Protein AF-A0AAV4TDB2-F1 (afdb_monomer)

Foldseek 3Di:
DALVVVLVVLLPCLQAAEEEEDQAQNAELVSLVSSCVSPVSSQQNHAAYAYENYHYDLVSVLVSPVSNQNYAEYEYPVCQPSNVVSCVVVVHNHHYDRVVSVVVVVVD

Mean predicted aligned error: 3.71 Å

Sequence (108 aa):
MDAMSLQYLLRNSMYLRILYLEEASCLNDMLMKDIINGNPLAFYYLDKVCVEECSLSRRGLKIFLENAENLTMAGFECYDADLSILVEELNRNIYHEYSVVRDCFDFV

Solvent-accessible surface area (backbone atoms only — not comparable to full-atom values): 5693 Å² total; per-residue (Å²): 107,57,54,67,61,52,41,53,53,44,43,70,30,69,72,38,38,70,47,79,36,74,58,26,53,54,46,22,45,66,54,52,51,52,28,39,75,72,20,74,48,36,34,37,51,19,32,38,40,34,40,30,59,56,49,50,45,78,65,34,51,48,54,49,57,70,45,22,74,51,40,42,34,42,15,39,71,91,36,49,73,60,49,54,52,49,34,59,76,67,72,50,83,53,51,49,54,35,71,64,45,49,56,62,56,79,78,112

Radius of gyration: 12.48 Å; Cα contacts (8 Å, |Δi|>4): 178; chains: 1; bounding box: 25×32×32 Å

Structure (mmCIF, N/CA/C/O backbone):
data_AF-A0AAV4TDB2-F1
#
_entry.id   AF-A0AAV4TDB2-F1
#
loop_
_atom_site.group_PDB
_atom_site.id
_atom_site.type_symbol
_atom_site.label_atom_id
_atom_site.label_alt_id
_atom_site.label_comp_id
_atom_site.label_asym_id
_atom_site.label_entity_id
_atom_site.label_seq_id
_atom_site.pdbx_PDB_ins_code
_atom_site.Cartn_x
_atom_site.Cartn_y
_atom_site.Cartn_z
_atom_site.occupancy
_atom_site.B_iso_or_equiv
_atom_site.auth_seq_id
_atom_site.auth_comp_id
_atom_site.auth_asym_id
_atom_site.auth_atom_id
_atom_site.pdbx_PDB_model_num
ATOM 1 N N . MET A 1 1 ? 5.607 -3.336 -15.533 1.00 77.69 1 MET A N 1
ATOM 2 C CA . MET A 1 1 ? 4.520 -2.397 -15.942 1.00 77.69 1 MET A CA 1
ATOM 3 C C . MET A 1 1 ? 5.021 -0.950 -15.908 1.00 77.69 1 MET A C 1
ATOM 5 O O . MET A 1 1 ? 5.862 -0.655 -15.069 1.00 77.69 1 MET A O 1
ATOM 9 N N . ASP A 1 2 ? 4.547 -0.048 -16.780 1.00 91.94 2 ASP A N 1
ATOM 10 C CA . ASP A 1 2 ? 4.935 1.375 -16.737 1.00 91.94 2 ASP A CA 1
ATOM 11 C C . ASP A 1 2 ? 4.051 2.222 -15.795 1.00 91.94 2 ASP A C 1
ATOM 13 O O . ASP A 1 2 ? 2.908 1.869 -15.489 1.00 91.94 2 ASP A O 1
ATOM 17 N N . ALA A 1 3 ? 4.580 3.369 -15.355 1.00 94.00 3 ALA A N 1
ATOM 18 C CA . ALA A 1 3 ? 3.930 4.243 -14.378 1.00 94.00 3 ALA A CA 1
ATOM 19 C C . ALA A 1 3 ? 2.568 4.790 -14.843 1.00 94.00 3 ALA A C 1
ATOM 21 O O . ALA A 1 3 ? 1.657 4.932 -14.027 1.00 94.00 3 ALA A O 1
ATOM 22 N N . MET A 1 4 ? 2.416 5.101 -16.136 1.00 94.88 4 MET A N 1
ATOM 23 C CA . MET A 1 4 ? 1.184 5.693 -16.668 1.00 94.88 4 MET A CA 1
ATOM 24 C C . MET A 1 4 ? 0.061 4.662 -16.688 1.00 94.88 4 MET A C 1
ATOM 26 O O . MET A 1 4 ? -1.061 4.967 -16.281 1.00 94.88 4 MET A O 1
ATOM 30 N N . SER A 1 5 ? 0.377 3.433 -17.098 1.00 93.69 5 SER A N 1
ATOM 31 C CA . SER A 1 5 ? -0.570 2.318 -17.083 1.00 93.69 5 SER A CA 1
ATOM 32 C C . SER A 1 5 ? -1.040 1.993 -15.663 1.00 93.69 5 SER A C 1
ATOM 34 O O . SER A 1 5 ? -2.245 1.891 -15.425 1.00 93.69 5 SER A O 1
ATOM 36 N N . LEU A 1 6 ? -0.117 1.917 -14.695 1.00 93.00 6 LEU A N 1
ATOM 37 C CA . LEU A 1 6 ? -0.456 1.681 -13.288 1.00 93.00 6 LEU A CA 1
ATOM 38 C C . LEU A 1 6 ? -1.318 2.810 -12.708 1.00 93.00 6 LEU A C 1
ATOM 40 O O . LEU A 1 6 ? -2.328 2.552 -12.051 1.00 93.00 6 LEU A O 1
ATOM 44 N N . GLN A 1 7 ? -0.957 4.066 -12.986 1.00 94.00 7 GLN A N 1
ATOM 45 C CA . GLN A 1 7 ? -1.741 5.220 -12.550 1.00 94.00 7 GLN A CA 1
ATOM 46 C C . GLN A 1 7 ? -3.164 5.167 -13.104 1.00 94.00 7 GLN A C 1
ATOM 48 O O . GLN A 1 7 ? -4.123 5.399 -12.367 1.00 94.00 7 GLN A O 1
ATOM 53 N N . TYR A 1 8 ? -3.300 4.881 -14.399 1.00 92.81 8 TYR A N 1
ATOM 54 C CA . TYR A 1 8 ? -4.595 4.795 -15.053 1.00 92.81 8 TYR A CA 1
ATOM 55 C C . TYR A 1 8 ? -5.452 3.688 -14.433 1.00 92.81 8 TYR A C 1
ATOM 57 O O . TYR A 1 8 ? -6.604 3.944 -14.083 1.00 92.81 8 TYR A O 1
ATOM 65 N N . LEU A 1 9 ? -4.886 2.495 -14.230 1.00 92.56 9 LEU A N 1
ATOM 66 C CA . LEU A 1 9 ? -5.586 1.372 -13.610 1.00 92.56 9 LEU A CA 1
ATOM 67 C C . LEU A 1 9 ? -6.101 1.744 -12.214 1.00 92.56 9 LEU A C 1
ATOM 69 O O . 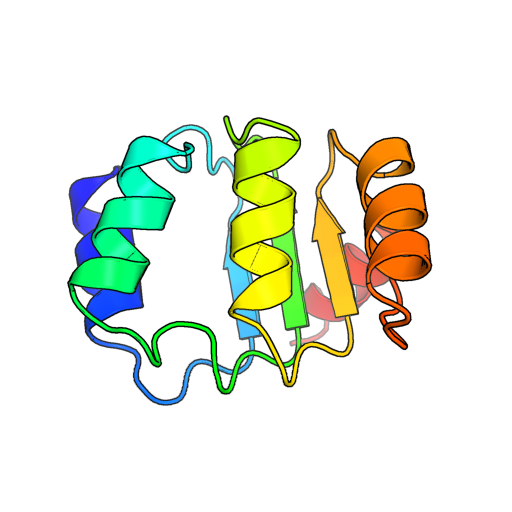LEU A 1 9 ? -7.300 1.647 -11.949 1.00 92.56 9 LEU A O 1
ATOM 73 N N . LEU A 1 10 ? -5.215 2.215 -11.333 1.00 92.12 10 LEU A N 1
ATOM 74 C CA . LEU A 1 10 ? -5.560 2.463 -9.933 1.00 92.12 10 LEU A CA 1
ATOM 75 C C . LEU A 1 10 ? -6.493 3.664 -9.754 1.00 92.12 10 LEU A C 1
ATOM 77 O O . LEU A 1 10 ? -7.398 3.618 -8.924 1.00 92.12 10 LEU A O 1
ATOM 81 N N . ARG A 1 11 ? -6.359 4.718 -10.570 1.00 90.56 11 ARG A N 1
ATOM 82 C CA . ARG A 1 11 ? -7.289 5.857 -10.513 1.00 90.56 11 ARG A CA 1
ATOM 83 C C . ARG A 1 11 ? -8.707 5.482 -10.931 1.00 90.56 11 ARG A C 1
ATOM 85 O O . ARG A 1 11 ? -9.650 6.052 -10.392 1.00 90.56 11 ARG A O 1
ATOM 92 N N . ASN A 1 12 ? -8.867 4.535 -11.853 1.00 90.38 12 ASN A N 1
ATOM 93 C CA . ASN A 1 12 ? -10.179 4.159 -12.385 1.00 90.38 12 ASN A CA 1
ATOM 94 C C . ASN A 1 12 ? -10.804 2.935 -11.692 1.00 90.38 12 ASN A C 1
ATOM 96 O O . ASN A 1 12 ? -11.961 2.612 -11.955 1.00 90.38 12 ASN A O 1
ATOM 100 N N . SER A 1 13 ? -10.092 2.275 -10.776 1.00 90.12 13 SER A N 1
ATOM 101 C CA . SER A 1 13 ? -10.573 1.067 -10.093 1.00 90.12 13 SER A CA 1
ATOM 102 C C . SER A 1 13 ? -11.203 1.386 -8.732 1.00 90.12 13 SER A C 1
ATOM 104 O O . SER A 1 13 ? -10.629 1.102 -7.687 1.00 90.12 13 SER A O 1
ATOM 106 N N . MET A 1 14 ? -12.412 1.962 -8.727 1.00 85.81 14 MET A N 1
ATOM 107 C CA . MET A 1 14 ? -13.090 2.419 -7.495 1.00 85.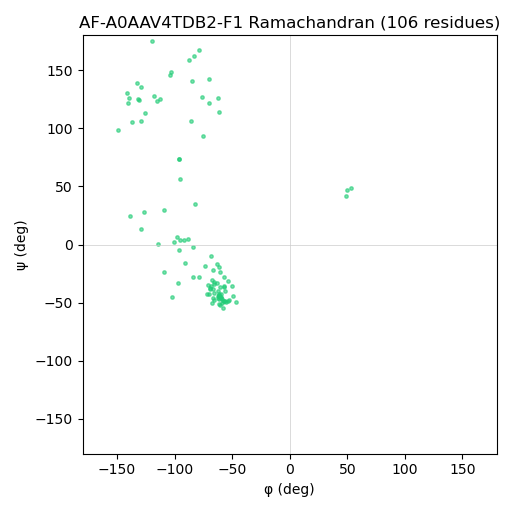81 14 MET A CA 1
ATOM 108 C C . MET A 1 14 ? -13.440 1.315 -6.486 1.00 85.81 14 MET A C 1
ATOM 110 O O . MET A 1 14 ? -13.739 1.630 -5.343 1.00 85.81 14 MET A O 1
ATOM 114 N N . TYR A 1 15 ? -13.432 0.046 -6.894 1.00 90.56 15 TYR A N 1
ATOM 115 C CA . TYR A 1 15 ? -13.799 -1.100 -6.051 1.00 90.56 15 TYR A CA 1
ATOM 116 C C . TYR A 1 15 ? -12.710 -2.174 -6.045 1.00 90.56 15 TYR A C 1
ATOM 118 O O . TYR A 1 15 ? -13.001 -3.363 -5.910 1.00 90.56 15 TYR A O 1
ATOM 126 N N . LEU A 1 16 ? -11.456 -1.770 -6.259 1.00 92.75 16 LEU A N 1
ATOM 127 C CA . LEU A 1 16 ? -10.332 -2.693 -6.259 1.00 92.75 16 LEU A CA 1
ATOM 128 C C . LEU A 1 16 ? -10.203 -3.350 -4.881 1.00 92.75 16 LEU A C 1
ATOM 130 O O . LEU A 1 16 ? -9.914 -2.675 -3.899 1.00 92.75 16 LEU A O 1
ATOM 134 N N . ARG A 1 17 ? -10.422 -4.667 -4.820 1.00 94.94 17 ARG A N 1
ATOM 135 C CA . ARG A 1 17 ? -10.307 -5.454 -3.582 1.00 94.94 17 ARG A CA 1
ATOM 136 C C . ARG A 1 17 ? -8.969 -6.159 -3.444 1.00 94.94 17 ARG A C 1
ATOM 138 O O . ARG A 1 17 ? -8.494 -6.360 -2.334 1.00 94.94 17 ARG A O 1
ATOM 145 N N . ILE A 1 18 ? -8.391 -6.566 -4.563 1.00 94.88 18 ILE A N 1
ATOM 146 C CA . ILE A 1 18 ? -7.197 -7.398 -4.612 1.00 94.88 18 ILE A CA 1
ATOM 147 C C . ILE A 1 18 ? -6.236 -6.724 -5.583 1.00 94.88 18 ILE A C 1
ATOM 149 O O . ILE A 1 18 ? -6.610 -6.453 -6.723 1.00 94.88 18 ILE A O 1
ATOM 153 N N . LEU A 1 19 ? -5.025 -6.430 -5.120 1.00 94.12 19 LEU A N 1
ATOM 154 C CA . LEU A 1 19 ? -3.968 -5.840 -5.931 1.00 94.12 19 LEU A CA 1
ATOM 155 C C . LEU A 1 19 ? -2.716 -6.705 -5.831 1.00 94.12 19 LEU A C 1
ATOM 157 O O . LEU A 1 19 ? -2.101 -6.776 -4.772 1.00 94.12 19 LEU A O 1
ATOM 161 N N . TYR A 1 20 ? -2.348 -7.332 -6.943 1.00 93.81 20 TYR A N 1
ATOM 162 C CA . TYR A 1 20 ? -1.079 -8.032 -7.095 1.00 93.81 20 TYR A CA 1
ATOM 163 C C . TYR A 1 20 ? -0.246 -7.326 -8.153 1.00 93.81 20 TYR A C 1
ATOM 165 O O . TYR A 1 20 ? -0.725 -7.124 -9.271 1.00 93.81 20 TYR A O 1
ATOM 173 N N . LEU A 1 21 ? 0.965 -6.915 -7.789 1.00 92.88 21 LEU A N 1
ATOM 174 C CA . LEU A 1 21 ? 1.892 -6.240 -8.686 1.00 92.88 21 LEU A CA 1
ATOM 175 C C . LEU A 1 21 ? 3.252 -6.933 -8.639 1.00 92.88 21 LEU A C 1
ATOM 177 O O . LEU A 1 21 ? 4.000 -6.756 -7.681 1.00 92.88 21 LEU A O 1
ATOM 181 N N . GLU A 1 22 ? 3.570 -7.664 -9.699 1.00 90.44 22 GLU A N 1
ATOM 182 C CA . GLU A 1 22 ? 4.908 -8.192 -9.964 1.00 90.44 22 GLU A CA 1
ATOM 183 C C . GLU A 1 22 ? 5.746 -7.115 -10.683 1.00 90.44 22 GLU A C 1
ATOM 185 O O . GLU A 1 22 ? 5.219 -6.365 -11.518 1.00 90.44 22 GLU A O 1
ATOM 190 N N . GLU A 1 23 ? 7.032 -6.993 -10.339 1.00 90.12 23 GLU A N 1
ATOM 191 C CA . GLU A 1 23 ? 7.967 -6.011 -10.923 1.00 90.12 23 GLU A CA 1
ATOM 192 C C . GLU A 1 23 ? 7.458 -4.550 -10.865 1.00 90.12 23 GLU A C 1
ATOM 194 O O . GLU A 1 23 ? 7.447 -3.795 -11.852 1.00 90.12 23 GLU A O 1
ATOM 199 N N . ALA A 1 24 ? 6.994 -4.114 -9.692 1.00 92.88 24 ALA A N 1
ATOM 200 C CA . ALA A 1 24 ? 6.353 -2.817 -9.490 1.00 92.88 24 ALA A CA 1
ATOM 201 C C . ALA A 1 24 ? 7.344 -1.652 -9.304 1.00 92.88 24 ALA A C 1
ATOM 203 O O . ALA A 1 24 ? 7.049 -0.699 -8.582 1.00 92.88 24 ALA A O 1
ATOM 204 N N . SER A 1 25 ? 8.495 -1.668 -9.978 1.00 93.69 25 SER A N 1
ATOM 205 C CA . SER A 1 25 ? 9.583 -0.688 -9.778 1.00 93.69 25 SER A CA 1
ATOM 206 C C . SER A 1 25 ? 9.182 0.761 -10.059 1.00 93.69 25 SER A C 1
ATOM 208 O O . SER A 1 25 ? 9.744 1.696 -9.489 1.00 93.69 25 SER A O 1
ATOM 210 N N . CYS A 1 26 ? 8.147 0.970 -10.877 1.00 94.75 26 CYS A N 1
ATOM 211 C CA . CYS A 1 26 ? 7.568 2.290 -11.111 1.00 94.75 26 CYS A CA 1
ATOM 212 C C . CYS A 1 26 ? 6.728 2.827 -9.935 1.00 94.75 26 CYS A C 1
ATOM 214 O O . CYS A 1 26 ? 6.494 4.037 -9.864 1.00 94.75 26 CYS A O 1
ATOM 216 N N . LEU A 1 27 ? 6.285 1.965 -9.013 1.00 94.94 27 LEU A N 1
ATOM 217 C CA . LEU A 1 27 ? 5.529 2.343 -7.823 1.00 94.94 27 LEU A CA 1
ATOM 218 C C . LEU A 1 27 ? 6.470 2.966 -6.789 1.00 94.94 27 LEU A C 1
ATOM 220 O O . LEU A 1 27 ? 7.088 2.284 -5.977 1.00 94.94 27 LEU A O 1
ATOM 224 N N . ASN A 1 28 ? 6.560 4.291 -6.839 1.00 95.31 28 ASN A N 1
ATOM 225 C CA . ASN A 1 28 ? 7.310 5.119 -5.903 1.00 95.31 28 ASN A CA 1
ATOM 226 C C . ASN A 1 28 ? 6.387 6.114 -5.180 1.00 95.31 28 ASN A C 1
ATOM 228 O O . ASN A 1 28 ? 5.199 6.233 -5.492 1.00 95.31 28 ASN A O 1
ATOM 232 N N . ASP A 1 29 ? 6.943 6.860 -4.226 1.00 95.75 29 ASP A N 1
ATOM 233 C CA . ASP A 1 29 ? 6.193 7.818 -3.403 1.00 95.75 29 ASP A CA 1
ATOM 234 C C . ASP A 1 29 ? 5.451 8.879 -4.229 1.00 95.75 29 ASP A C 1
ATOM 236 O O . ASP A 1 29 ? 4.347 9.290 -3.865 1.00 95.75 29 ASP A O 1
ATOM 240 N N . MET A 1 30 ? 6.050 9.335 -5.337 1.00 96.00 30 MET A N 1
ATOM 241 C CA . MET A 1 30 ? 5.436 10.337 -6.211 1.00 96.00 30 MET A CA 1
ATOM 242 C C . MET A 1 30 ? 4.212 9.761 -6.916 1.00 96.00 30 MET A C 1
ATOM 244 O O . MET A 1 30 ? 3.133 10.347 -6.840 1.00 96.00 30 MET A O 1
ATOM 248 N N . LEU A 1 31 ? 4.360 8.590 -7.538 1.00 94.88 31 LEU A N 1
ATOM 249 C CA . LEU A 1 31 ? 3.269 7.917 -8.233 1.00 94.88 31 LEU A CA 1
ATOM 250 C C . LEU A 1 31 ? 2.129 7.573 -7.270 1.00 94.88 31 LEU A C 1
ATOM 252 O O . LEU A 1 31 ? 0.966 7.821 -7.583 1.00 94.88 31 LEU A O 1
ATOM 256 N 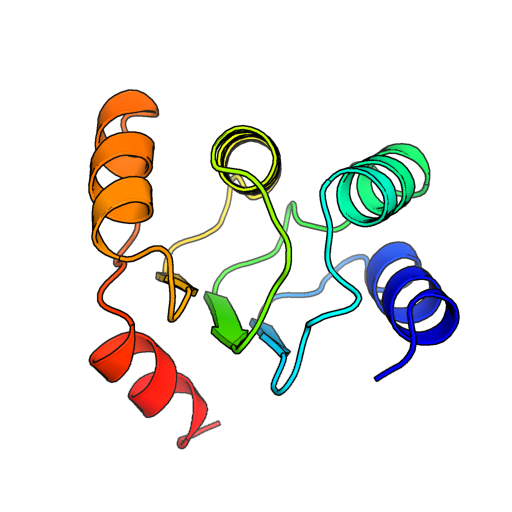N . MET A 1 32 ? 2.464 7.064 -6.082 1.00 93.88 32 MET A N 1
ATOM 257 C CA . MET A 1 32 ? 1.500 6.748 -5.029 1.00 93.88 32 MET A CA 1
ATOM 258 C C . MET A 1 32 ? 0.677 7.979 -4.635 1.00 93.88 32 MET A C 1
ATOM 260 O O . MET A 1 32 ? -0.554 7.941 -4.612 1.00 93.88 32 MET A O 1
ATOM 264 N N . LYS A 1 33 ? 1.352 9.106 -4.389 1.00 93.88 33 LYS A N 1
ATOM 265 C CA . LYS A 1 33 ? 0.694 10.371 -4.057 1.00 93.88 33 LYS A CA 1
ATOM 266 C C . LYS A 1 33 ? -0.195 10.866 -5.198 1.00 93.88 33 LYS A C 1
ATOM 268 O O . LYS A 1 33 ? -1.297 11.348 -4.947 1.00 93.88 33 LYS A O 1
ATOM 273 N N . ASP A 1 34 ? 0.252 10.731 -6.442 1.00 94.44 34 ASP A N 1
ATOM 274 C CA . ASP A 1 34 ? -0.537 11.121 -7.607 1.00 94.44 34 ASP A CA 1
ATOM 275 C C . ASP A 1 34 ? -1.785 10.249 -7.781 1.00 94.44 34 ASP A C 1
ATOM 277 O O . ASP A 1 34 ? -2.843 10.764 -8.157 1.00 94.44 34 ASP A O 1
ATOM 281 N N . ILE A 1 35 ? -1.698 8.945 -7.509 1.00 93.19 35 ILE A N 1
ATOM 282 C CA . ILE A 1 35 ? -2.853 8.040 -7.525 1.00 93.19 35 ILE A CA 1
ATOM 283 C C . ILE A 1 35 ? -3.882 8.495 -6.487 1.00 93.19 35 ILE A C 1
ATOM 285 O O . ILE A 1 35 ? -5.025 8.749 -6.862 1.00 93.19 35 ILE A O 1
ATOM 289 N N . ILE A 1 36 ? -3.459 8.698 -5.236 1.00 91.75 36 ILE A N 1
ATOM 290 C CA . ILE A 1 36 ? -4.334 9.115 -4.126 1.00 91.75 36 ILE A CA 1
ATOM 291 C C . ILE A 1 36 ? -4.969 10.485 -4.399 1.00 91.75 36 ILE A C 1
ATOM 293 O O . ILE A 1 36 ? -6.169 10.664 -4.222 1.00 91.75 36 ILE A O 1
ATOM 297 N N . ASN A 1 37 ? -4.197 11.456 -4.895 1.00 92.19 37 ASN A N 1
ATOM 298 C CA . ASN A 1 37 ? -4.731 12.783 -5.217 1.00 92.19 37 ASN A CA 1
ATOM 299 C C . ASN A 1 37 ? -5.740 12.751 -6.373 1.00 92.19 37 ASN A C 1
ATOM 301 O O . ASN A 1 37 ? -6.664 13.559 -6.406 1.00 92.19 37 ASN A O 1
ATOM 305 N N . GLY A 1 38 ? -5.540 11.855 -7.345 1.00 91.44 38 GLY A N 1
ATOM 306 C CA . GLY A 1 38 ? -6.454 11.693 -8.475 1.00 91.44 38 GLY A CA 1
ATOM 307 C C . GLY A 1 38 ? -7.707 10.891 -8.129 1.00 91.44 38 GLY A C 1
ATOM 308 O O . GLY A 1 38 ? -8.749 11.103 -8.744 1.00 91.44 38 GLY A O 1
ATOM 309 N N . ASN A 1 39 ? -7.612 9.986 -7.155 1.00 88.69 39 ASN A N 1
ATOM 310 C CA . ASN A 1 39 ? -8.726 9.223 -6.614 1.00 88.69 39 ASN A CA 1
ATOM 311 C C . ASN A 1 39 ? -8.464 8.898 -5.126 1.00 88.69 39 ASN A C 1
ATOM 313 O O . ASN A 1 39 ? -7.784 7.913 -4.828 1.00 88.69 39 ASN A O 1
ATOM 317 N N . PRO A 1 40 ? -9.042 9.672 -4.188 1.00 86.56 40 PRO A N 1
ATOM 318 C CA . PRO A 1 40 ? -8.865 9.445 -2.750 1.00 86.56 40 PRO A CA 1
ATOM 319 C C . PRO A 1 40 ? -9.383 8.087 -2.261 1.00 86.56 40 PRO A C 1
ATOM 321 O O . PRO A 1 40 ? -8.995 7.630 -1.194 1.00 86.56 40 PRO A O 1
ATOM 324 N N . LEU A 1 41 ? -10.257 7.434 -3.036 1.00 87.38 41 LEU A N 1
ATOM 325 C CA . LEU A 1 41 ? -10.826 6.126 -2.715 1.00 87.38 41 LEU A CA 1
ATOM 326 C C . LEU A 1 41 ? -10.104 4.970 -3.419 1.00 87.38 41 LEU A C 1
ATOM 328 O O . LEU A 1 41 ? -10.553 3.832 -3.300 1.00 87.38 41 LEU A O 1
ATOM 332 N N . ALA A 1 42 ? -8.995 5.227 -4.125 1.00 88.19 42 ALA A N 1
ATOM 333 C CA . ALA A 1 42 ? -8.275 4.218 -4.910 1.00 88.19 42 ALA A CA 1
ATOM 334 C C . ALA A 1 42 ? -7.897 2.967 -4.099 1.00 88.19 42 ALA A C 1
ATOM 336 O O . ALA A 1 42 ? -7.874 1.866 -4.643 1.00 88.19 42 ALA A O 1
ATOM 337 N N . PHE A 1 43 ? -7.637 3.133 -2.799 1.00 93.19 43 PHE A N 1
ATOM 338 C CA . PHE A 1 43 ? -7.265 2.041 -1.896 1.00 93.19 43 PHE A CA 1
ATOM 339 C C . PHE A 1 43 ? -8.301 1.768 -0.805 1.00 93.19 43 PHE A C 1
ATOM 341 O O . PHE A 1 43 ? -8.109 0.856 -0.008 1.00 93.19 43 PHE A O 1
ATOM 348 N N . TYR A 1 44 ? -9.416 2.506 -0.777 1.00 92.62 44 TYR A N 1
ATOM 349 C CA . TYR A 1 44 ? -10.385 2.403 0.313 1.00 92.62 44 TYR A CA 1
ATOM 350 C C . TYR A 1 44 ? -10.960 0.989 0.431 1.00 92.62 44 TYR A C 1
ATOM 352 O O . TYR A 1 44 ? -11.016 0.446 1.526 1.00 92.62 44 TYR A O 1
ATOM 360 N N . TYR A 1 45 ? -11.338 0.364 -0.687 1.00 94.31 45 TYR A N 1
ATOM 3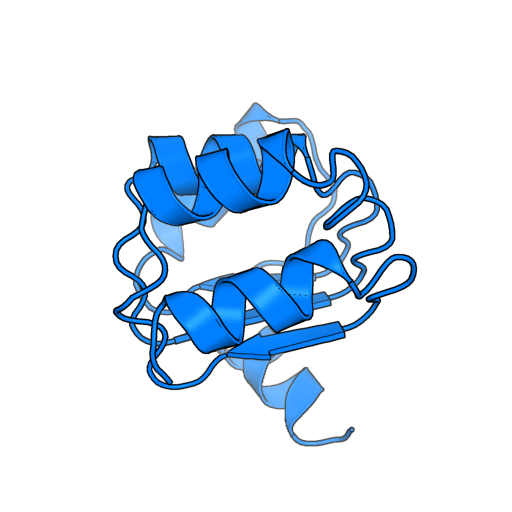61 C CA . TYR A 1 45 ? -11.916 -0.988 -0.712 1.00 94.31 45 TYR A CA 1
ATOM 362 C C . TYR A 1 45 ? -10.877 -2.110 -0.820 1.00 94.31 45 TYR A C 1
ATOM 364 O O . TYR A 1 45 ? -11.257 -3.276 -0.964 1.00 94.31 45 TYR A O 1
ATOM 372 N N . LEU A 1 46 ? -9.588 -1.768 -0.777 1.00 95.31 46 LEU A N 1
ATOM 373 C CA . LEU A 1 46 ? -8.519 -2.739 -0.926 1.00 95.31 46 LEU A CA 1
ATOM 374 C C . LEU A 1 46 ? -8.471 -3.634 0.312 1.00 95.31 46 LEU A C 1
ATOM 376 O O . LEU A 1 46 ? -8.328 -3.153 1.429 1.00 95.31 46 LEU A O 1
ATOM 380 N N . ASP A 1 47 ? -8.609 -4.933 0.084 1.00 95.06 47 ASP A N 1
ATOM 381 C CA . ASP A 1 47 ? -8.671 -5.988 1.096 1.00 95.06 47 ASP A CA 1
ATOM 382 C C . ASP A 1 47 ? -7.320 -6.706 1.175 1.00 95.06 47 ASP A C 1
ATOM 384 O O . ASP A 1 47 ? -6.753 -6.884 2.254 1.00 95.06 47 ASP A O 1
ATOM 3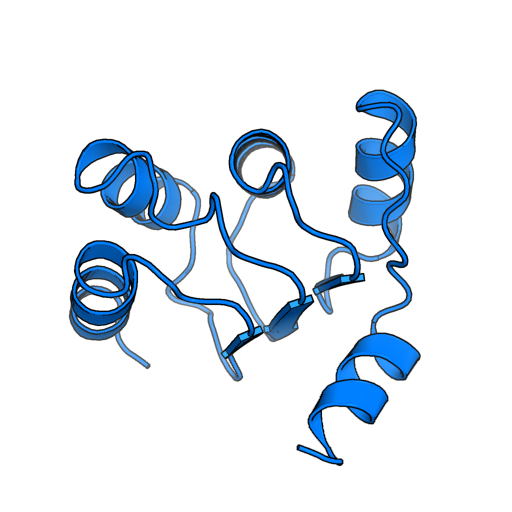88 N N . LYS A 1 48 ? -6.750 -7.030 0.009 1.00 95.12 48 LYS A N 1
ATOM 389 C CA . LYS A 1 48 ? -5.464 -7.717 -0.107 1.00 95.12 48 LYS A CA 1
ATOM 390 C C . LYS A 1 48 ? -4.534 -6.988 -1.058 1.00 95.12 48 LYS A C 1
ATOM 392 O O . LYS A 1 48 ? -4.934 -6.628 -2.168 1.00 95.12 48 LYS A O 1
ATOM 397 N N . VAL A 1 49 ? -3.278 -6.846 -0.655 1.00 95.25 49 VAL A N 1
ATOM 398 C CA . VAL A 1 49 ? -2.215 -6.334 -1.516 1.00 95.25 49 VAL A CA 1
ATOM 399 C C . VAL A 1 49 ? -0.976 -7.213 -1.437 1.00 95.25 49 VAL A C 1
ATOM 401 O O . VAL A 1 49 ? -0.589 -7.643 -0.354 1.00 95.25 49 VAL A O 1
ATOM 404 N N . CYS A 1 50 ? -0.343 -7.452 -2.577 1.00 94.81 50 CYS A N 1
ATOM 405 C CA . CYS A 1 50 ? 0.994 -8.017 -2.647 1.00 94.81 50 CYS A CA 1
ATOM 406 C C . CYS A 1 50 ? 1.782 -7.311 -3.753 1.00 94.81 50 CYS A C 1
ATOM 408 O O . CYS A 1 50 ? 1.304 -7.186 -4.882 1.00 94.81 50 CYS A O 1
ATOM 410 N N . VAL A 1 51 ? 2.951 -6.781 -3.400 1.00 93.75 51 VAL A N 1
ATOM 411 C CA . VAL A 1 51 ? 3.787 -5.976 -4.294 1.00 93.75 51 VAL A CA 1
ATOM 412 C C . VAL A 1 51 ? 5.226 -6.473 -4.248 1.00 93.75 51 VAL A C 1
ATOM 414 O O . VAL A 1 51 ? 5.844 -6.503 -3.182 1.00 93.75 51 VAL A O 1
ATOM 417 N N . GLU A 1 52 ? 5.757 -6.794 -5.423 1.00 92.44 52 GLU A N 1
ATOM 418 C CA . GLU A 1 52 ? 7.149 -7.188 -5.644 1.00 92.44 52 GLU A CA 1
ATOM 419 C C . GLU A 1 52 ? 7.912 -6.018 -6.282 1.00 92.44 52 GLU A C 1
ATOM 421 O O . GLU A 1 52 ? 7.349 -5.236 -7.056 1.00 92.44 52 GLU A O 1
ATOM 426 N N . GLU A 1 53 ? 9.191 -5.874 -5.934 1.00 91.44 53 GLU A N 1
ATOM 427 C CA . GLU A 1 53 ? 10.112 -4.889 -6.521 1.00 91.44 53 GLU A CA 1
ATOM 428 C C . GLU A 1 53 ? 9.605 -3.428 -6.608 1.00 91.44 53 GLU A C 1
ATOM 430 O O . GLU A 1 53 ? 9.830 -2.753 -7.613 1.00 91.44 53 GLU A O 1
ATOM 435 N N . CYS A 1 54 ? 8.929 -2.881 -5.589 1.00 93.31 54 CYS A N 1
ATOM 436 C CA . CYS A 1 54 ? 8.545 -1.460 -5.602 1.00 93.31 54 CYS A CA 1
ATOM 437 C C . CYS A 1 54 ? 9.659 -0.514 -5.129 1.00 93.31 54 CYS A C 1
ATOM 439 O O . CYS A 1 54 ? 10.617 -0.908 -4.473 1.00 93.31 54 CYS A O 1
ATOM 441 N N . SER A 1 55 ? 9.521 0.771 -5.465 1.00 95.00 55 SER A N 1
ATOM 442 C CA . SER A 1 55 ? 10.454 1.843 -5.082 1.00 95.00 55 SER A CA 1
ATOM 443 C C . SER A 1 55 ? 9.850 2.794 -4.042 1.00 95.00 55 SER A C 1
ATOM 445 O O . SER A 1 55 ? 10.145 3.993 -4.032 1.00 95.00 55 SER A O 1
ATOM 447 N N . LEU A 1 56 ? 8.952 2.291 -3.190 1.00 94.94 56 LEU A N 1
ATOM 448 C CA . LEU A 1 56 ? 8.378 3.085 -2.106 1.00 94.94 56 LEU A CA 1
ATOM 449 C C . LEU A 1 56 ? 9.432 3.359 -1.031 1.00 94.94 56 LEU A C 1
ATOM 451 O O . LEU A 1 56 ? 10.248 2.518 -0.679 1.00 94.94 56 LEU A O 1
ATOM 455 N N . SER A 1 57 ? 9.419 4.541 -0.441 1.00 95.31 57 SER A N 1
ATOM 456 C CA . SER A 1 57 ? 10.099 4.720 0.836 1.00 95.31 57 SER A CA 1
ATOM 457 C C . SER A 1 57 ? 9.230 4.154 1.961 1.0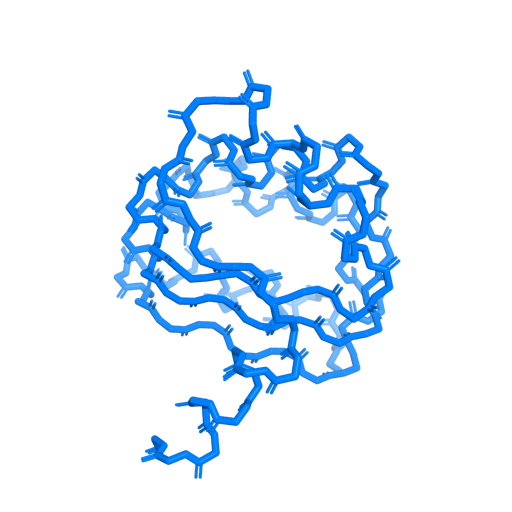0 95.31 57 SER A C 1
ATOM 459 O O . SER A 1 57 ? 8.020 3.975 1.802 1.00 95.31 57 SER A O 1
ATOM 461 N N . ARG A 1 58 ? 9.801 3.989 3.160 1.00 94.38 58 ARG A N 1
ATOM 462 C CA . ARG A 1 58 ? 9.021 3.726 4.383 1.00 94.38 58 ARG A CA 1
ATOM 463 C C . ARG A 1 58 ? 7.871 4.727 4.565 1.00 94.38 58 ARG A C 1
ATOM 465 O O . ARG A 1 58 ? 6.792 4.370 5.029 1.00 94.38 58 ARG A O 1
ATOM 472 N N . ARG A 1 59 ? 8.076 5.993 4.174 1.00 93.75 59 ARG A N 1
ATOM 473 C CA . ARG A 1 59 ? 7.030 7.025 4.210 1.00 93.75 59 ARG A CA 1
ATOM 474 C C . ARG A 1 59 ? 5.950 6.767 3.159 1.00 93.75 59 ARG A C 1
ATOM 476 O O . A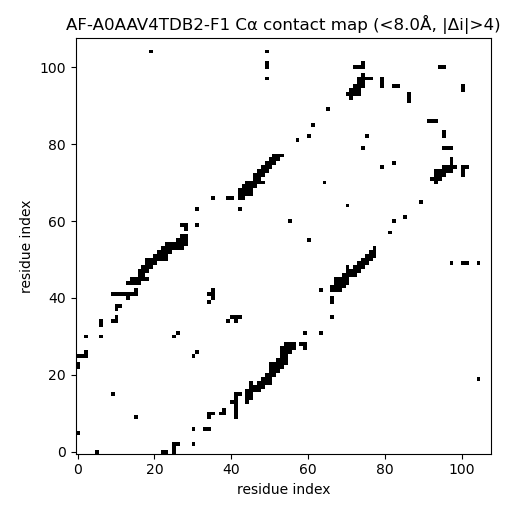RG A 1 59 ? 4.776 6.939 3.472 1.00 93.75 59 ARG A O 1
ATOM 483 N N . GLY A 1 60 ? 6.328 6.375 1.945 1.00 94.44 60 GLY A N 1
ATOM 484 C CA . GLY A 1 60 ? 5.382 5.985 0.900 1.00 94.44 60 GLY A CA 1
ATOM 485 C C . GLY A 1 60 ? 4.525 4.796 1.321 1.00 94.44 60 GLY A C 1
ATOM 486 O O . GLY A 1 60 ? 3.303 4.852 1.195 1.00 94.44 60 GLY A O 1
ATOM 487 N N . LEU A 1 61 ? 5.153 3.776 1.913 1.00 95.00 61 LEU A N 1
ATOM 488 C CA . LEU A 1 61 ? 4.467 2.617 2.480 1.00 95.00 61 LEU A CA 1
ATOM 489 C C . LEU A 1 61 ? 3.487 3.028 3.587 1.00 95.00 61 LEU A C 1
ATOM 491 O O . LEU A 1 61 ? 2.330 2.620 3.566 1.00 95.00 61 LEU A O 1
ATOM 495 N N . LYS A 1 62 ? 3.906 3.903 4.508 1.00 95.06 62 LYS A N 1
ATOM 496 C CA . LYS A 1 62 ? 3.021 4.432 5.555 1.00 95.06 62 LYS A CA 1
ATOM 497 C C . LYS A 1 62 ? 1.796 5.145 4.978 1.00 95.06 62 LYS A C 1
ATOM 499 O O . LYS A 1 62 ? 0.680 4.834 5.374 1.00 95.06 62 LYS A O 1
ATOM 504 N N . ILE A 1 63 ? 1.994 6.047 4.013 1.00 93.50 63 ILE A N 1
ATOM 505 C CA . ILE A 1 63 ? 0.892 6.767 3.353 1.00 93.50 63 ILE A CA 1
ATOM 506 C C . ILE A 1 63 ? -0.066 5.780 2.678 1.00 93.50 63 ILE A C 1
ATOM 508 O O . ILE A 1 63 ? -1.280 5.938 2.777 1.00 93.50 63 ILE A O 1
ATOM 512 N N . PHE A 1 64 ? 0.460 4.753 2.010 1.00 94.12 64 PHE A N 1
ATOM 513 C CA . PHE A 1 64 ? -0.367 3.708 1.416 1.00 94.12 64 PHE A CA 1
ATOM 514 C C . PHE A 1 64 ? -1.232 3.002 2.471 1.00 94.12 64 PHE A C 1
ATOM 516 O O . PHE A 1 64 ? -2.450 2.931 2.314 1.00 94.12 64 PHE A O 1
ATOM 523 N N . LEU A 1 65 ? -0.628 2.551 3.576 1.00 94.56 65 LEU A N 1
ATOM 524 C CA . LEU A 1 65 ? -1.340 1.864 4.658 1.00 94.56 65 LEU A CA 1
ATOM 525 C C . LEU A 1 65 ? -2.382 2.756 5.345 1.00 94.56 65 LEU A C 1
ATOM 527 O O . LEU A 1 65 ? -3.425 2.255 5.755 1.00 94.56 65 LEU A O 1
ATOM 531 N N . GLU A 1 66 ? -2.136 4.061 5.454 1.00 93.75 66 GLU A N 1
ATOM 532 C CA . GLU A 1 66 ? -3.102 5.030 5.987 1.00 93.75 66 GLU A CA 1
ATOM 533 C C . GLU A 1 66 ? -4.323 5.210 5.068 1.00 93.75 66 GLU A C 1
ATOM 535 O O . GLU A 1 66 ? -5.417 5.464 5.557 1.00 93.75 66 GLU A O 1
ATOM 540 N N . ASN A 1 67 ? -4.164 5.045 3.749 1.00 93.31 67 ASN A N 1
ATOM 541 C CA . ASN A 1 67 ? -5.259 5.190 2.778 1.00 93.31 67 ASN A CA 1
ATOM 542 C C . ASN A 1 67 ? -5.995 3.870 2.486 1.00 93.31 67 ASN A C 1
ATOM 544 O O . ASN A 1 67 ? -7.092 3.880 1.927 1.00 93.31 67 ASN A O 1
ATOM 548 N N . ALA A 1 68 ? -5.409 2.731 2.855 1.00 94.19 68 ALA A N 1
ATOM 549 C CA . ALA A 1 68 ? -5.978 1.406 2.639 1.00 94.19 68 ALA A CA 1
ATOM 550 C C . ALA A 1 68 ? -6.755 0.907 3.873 1.00 94.19 68 ALA A C 1
ATOM 552 O O . ALA A 1 68 ? -6.430 -0.136 4.438 1.00 94.19 68 ALA A O 1
ATOM 553 N N . GLU A 1 69 ? -7.752 1.658 4.349 1.00 92.19 69 GLU A N 1
ATOM 554 C CA . GLU A 1 69 ? -8.436 1.425 5.641 1.00 92.19 69 GLU A CA 1
ATOM 555 C C . GLU A 1 69 ? -9.075 0.034 5.809 1.00 92.19 69 GLU A C 1
ATOM 557 O O . GLU A 1 69 ? -9.165 -0.466 6.931 1.00 92.19 69 GLU A O 1
ATOM 562 N N . ASN A 1 70 ? -9.476 -0.619 4.715 1.00 94.50 70 ASN A N 1
ATOM 563 C CA . ASN A 1 70 ? -10.076 -1.959 4.750 1.00 94.50 70 ASN A CA 1
ATOM 564 C C . ASN A 1 70 ? -9.071 -3.095 4.510 1.00 94.50 70 ASN A C 1
ATOM 566 O O . ASN A 1 70 ? -9.467 -4.257 4.464 1.00 94.50 70 ASN A O 1
ATOM 570 N N . LEU A 1 71 ? -7.781 -2.771 4.385 1.00 95.94 71 LEU A N 1
ATOM 571 C CA . LEU A 1 71 ? -6.737 -3.757 4.140 1.00 95.94 71 LEU A CA 1
ATOM 572 C C . LEU A 1 71 ? -6.651 -4.756 5.296 1.00 95.94 71 LEU A C 1
ATOM 574 O O . LEU A 1 71 ? -6.489 -4.361 6.451 1.00 95.94 71 LEU A O 1
ATOM 578 N N . THR A 1 72 ? -6.739 -6.042 4.967 1.00 95.56 72 THR A N 1
ATOM 579 C CA . THR A 1 72 ? -6.610 -7.159 5.911 1.00 95.56 72 THR A CA 1
ATOM 580 C C . THR A 1 72 ? -5.304 -7.918 5.709 1.00 95.56 72 THR A C 1
ATOM 582 O O . THR A 1 72 ? -4.802 -8.541 6.645 1.00 95.56 72 THR A O 1
ATOM 585 N N . MET A 1 73 ? -4.732 -7.841 4.504 1.00 94.75 73 MET A N 1
ATOM 586 C CA . MET A 1 73 ? -3.543 -8.588 4.122 1.00 94.75 73 MET A CA 1
ATOM 587 C C . MET A 1 73 ? -2.602 -7.747 3.252 1.00 94.75 73 MET A C 1
ATOM 589 O O . MET A 1 73 ? -3.039 -7.159 2.262 1.00 94.75 73 MET A O 1
ATOM 593 N N . ALA A 1 74 ? -1.317 -7.701 3.605 1.00 95.12 74 ALA A N 1
ATOM 594 C CA . ALA A 1 74 ? -0.317 -6.900 2.901 1.00 95.12 74 ALA A CA 1
ATOM 595 C C . ALA A 1 74 ? 1.022 -7.629 2.761 1.00 95.12 74 ALA A C 1
ATOM 597 O O . ALA A 1 74 ? 1.637 -7.970 3.756 1.00 95.12 74 ALA A O 1
ATOM 598 N N . GLY A 1 75 ? 1.509 -7.823 1.543 1.00 93.69 75 GLY A N 1
ATOM 599 C CA . GLY A 1 75 ? 2.844 -8.355 1.277 1.00 93.69 75 GLY A CA 1
ATOM 600 C C . GLY A 1 75 ? 3.680 -7.333 0.520 1.00 93.69 75 GLY A C 1
ATOM 601 O O . GLY A 1 75 ? 3.242 -6.832 -0.515 1.00 93.69 75 GLY A O 1
ATOM 602 N N . PHE A 1 76 ? 4.878 -7.031 1.014 1.00 93.06 76 PHE A N 1
ATOM 603 C CA . PHE A 1 76 ? 5.838 -6.170 0.325 1.00 93.06 76 PHE A CA 1
ATOM 604 C C . PHE A 1 76 ? 7.238 -6.780 0.441 1.00 93.06 76 PHE A C 1
ATOM 606 O O . PHE A 1 76 ? 7.853 -6.684 1.499 1.00 93.06 76 PHE A O 1
ATOM 613 N N . GLU A 1 77 ? 7.747 -7.362 -0.649 1.00 88.81 77 GLU A N 1
ATOM 614 C CA . GLU A 1 77 ? 8.953 -8.213 -0.660 1.00 88.81 77 GLU A CA 1
ATOM 615 C C . GLU A 1 77 ? 10.164 -7.597 0.059 1.00 88.81 77 GLU A C 1
ATOM 617 O O . GLU A 1 77 ? 10.848 -8.250 0.842 1.00 88.81 77 GLU A O 1
ATOM 622 N N . CYS A 1 78 ? 10.438 -6.313 -0.181 1.00 81.44 78 CYS A N 1
ATOM 623 C CA . CYS A 1 78 ? 11.605 -5.635 0.385 1.00 81.44 78 CYS A CA 1
ATOM 624 C C . CYS A 1 78 ? 11.336 -4.933 1.728 1.00 81.44 78 CYS A C 1
ATOM 626 O O . CYS A 1 78 ? 12.226 -4.250 2.236 1.00 81.44 78 CYS A O 1
ATOM 628 N N . TYR A 1 79 ? 10.129 -5.053 2.291 1.00 85.38 79 TYR A N 1
ATOM 629 C CA . TYR A 1 79 ? 9.677 -4.219 3.410 1.00 85.38 79 TYR A CA 1
ATOM 630 C C . TYR A 1 79 ? 9.113 -5.005 4.592 1.00 85.38 79 TYR A C 1
ATOM 632 O O . TYR A 1 79 ? 8.526 -4.373 5.461 1.00 85.38 79 TYR A O 1
ATOM 640 N N . ASP A 1 80 ? 9.300 -6.326 4.681 1.00 80.38 80 ASP A N 1
ATOM 641 C CA . ASP A 1 80 ? 8.722 -7.145 5.763 1.00 80.38 80 ASP A CA 1
ATOM 642 C C . ASP A 1 80 ? 8.922 -6.528 7.161 1.00 80.38 80 ASP A C 1
ATOM 644 O O . ASP A 1 80 ? 7.959 -6.320 7.899 1.00 80.38 80 ASP A O 1
ATOM 648 N N . ALA A 1 81 ? 10.153 -6.125 7.499 1.00 83.88 81 ALA A N 1
ATOM 649 C CA . ALA A 1 81 ? 10.450 -5.507 8.794 1.00 83.88 81 ALA A CA 1
ATOM 650 C C . ALA A 1 81 ? 9.7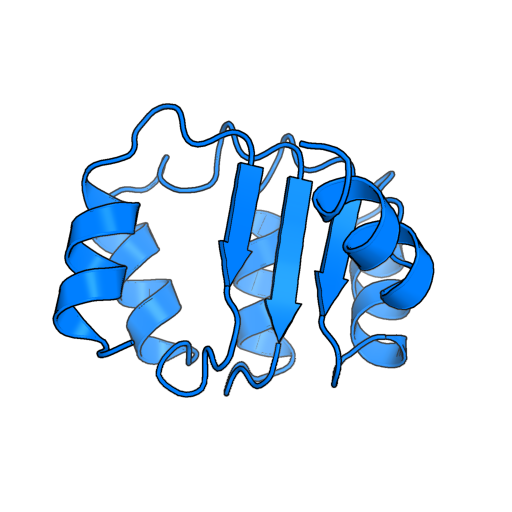80 -4.130 8.984 1.00 83.88 81 ALA A C 1
ATOM 652 O O . ALA A 1 81 ? 9.261 -3.831 10.060 1.00 83.88 81 ALA A O 1
ATOM 653 N N . ASP A 1 82 ? 9.782 -3.283 7.951 1.00 90.50 82 ASP A N 1
ATOM 654 C CA . ASP A 1 82 ? 9.144 -1.962 8.004 1.00 90.50 82 ASP A CA 1
ATOM 655 C C . ASP A 1 82 ? 7.618 -2.075 8.084 1.00 90.50 82 ASP A C 1
ATOM 657 O O . ASP A 1 82 ? 6.969 -1.279 8.766 1.00 90.50 82 ASP A O 1
ATOM 661 N N . LEU A 1 83 ? 7.046 -3.070 7.409 1.00 89.38 83 LEU A N 1
ATOM 662 C CA . LEU A 1 83 ? 5.620 -3.331 7.362 1.00 89.38 83 LEU A CA 1
ATOM 663 C C . LEU A 1 83 ? 5.103 -3.766 8.733 1.00 89.38 83 LEU A C 1
ATOM 665 O O . LEU A 1 83 ? 4.129 -3.180 9.199 1.00 89.38 83 LEU A O 1
ATOM 669 N N . SER A 1 84 ? 5.788 -4.688 9.422 1.00 89.25 84 SER A N 1
ATOM 670 C CA . SER A 1 84 ? 5.444 -5.066 10.801 1.00 89.25 84 SER A CA 1
ATOM 671 C C . SER A 1 84 ? 5.406 -3.854 11.732 1.00 89.25 84 SER A C 1
ATOM 673 O O . SER A 1 84 ? 4.408 -3.624 12.415 1.00 89.25 84 SER A O 1
ATOM 675 N N . ILE A 1 85 ? 6.457 -3.024 11.699 1.00 92.81 85 ILE A N 1
ATOM 676 C CA . ILE A 1 85 ? 6.553 -1.821 12.539 1.00 92.81 85 ILE A CA 1
ATOM 677 C C . ILE A 1 85 ? 5.413 -0.848 12.221 1.00 92.81 85 ILE A C 1
ATOM 679 O O . ILE A 1 85 ? 4.796 -0.298 13.129 1.00 92.81 85 ILE A O 1
ATOM 683 N N . LEU A 1 86 ? 5.118 -0.611 10.941 1.00 94.44 86 LEU A N 1
ATOM 684 C CA . LEU A 1 86 ? 4.065 0.323 10.541 1.00 94.44 86 LEU A CA 1
ATOM 685 C C . LEU A 1 86 ? 2.662 -0.184 10.889 1.00 94.44 86 LEU A C 1
ATOM 687 O O . LEU A 1 86 ? 1.816 0.616 11.284 1.00 94.44 86 LEU A O 1
ATOM 691 N N . VAL A 1 87 ? 2.406 -1.488 10.765 1.00 92.38 87 VAL A N 1
ATOM 692 C CA . VAL A 1 87 ? 1.132 -2.104 11.164 1.00 92.38 87 VAL A CA 1
ATOM 693 C C . VAL A 1 87 ? 0.899 -1.924 12.666 1.00 92.38 87 VAL A C 1
ATOM 695 O O . VAL A 1 87 ? -0.201 -1.533 13.066 1.00 92.38 87 VAL A O 1
ATOM 698 N N . GLU A 1 88 ? 1.937 -2.119 13.482 1.00 91.69 88 GLU A N 1
ATOM 699 C CA . GLU A 1 88 ? 1.898 -1.854 14.924 1.00 91.69 88 GLU A CA 1
ATOM 700 C C . GLU A 1 88 ? 1.719 -0.358 15.238 1.00 91.69 88 GLU A C 1
ATOM 702 O O . GLU A 1 88 ? 0.832 -0.002 16.014 1.00 91.69 88 GLU A O 1
ATOM 707 N N . GLU A 1 89 ? 2.497 0.535 14.606 1.00 93.81 89 GLU A N 1
ATOM 708 C CA . GLU A 1 89 ? 2.397 1.997 14.784 1.00 93.81 89 GLU A CA 1
ATOM 709 C C . GLU A 1 89 ? 0.990 2.528 14.480 1.00 93.81 89 GLU A C 1
ATOM 711 O O . GLU A 1 89 ? 0.497 3.429 15.161 1.00 93.81 89 GLU A O 1
ATOM 716 N N . LEU A 1 90 ? 0.355 1.993 13.436 1.00 92.44 90 LEU A N 1
ATOM 717 C CA . LEU A 1 90 ? -0.985 2.383 13.006 1.00 92.44 90 LEU A CA 1
ATOM 718 C C . LEU A 1 90 ? -2.092 1.651 13.787 1.00 92.44 90 LEU A C 1
ATOM 720 O O . LEU A 1 90 ? -3.270 1.923 13.555 1.00 92.44 90 LEU A O 1
ATOM 724 N N . ASN A 1 91 ? -1.732 0.741 14.703 1.00 90.56 91 ASN A N 1
ATOM 725 C CA . ASN A 1 91 ? -2.647 -0.114 15.462 1.00 90.56 91 ASN A CA 1
ATOM 726 C C . ASN A 1 91 ? -3.659 -0.836 14.553 1.00 90.56 91 ASN A C 1
ATOM 728 O O . ASN A 1 91 ? -4.872 -0.817 14.787 1.00 90.56 91 ASN A O 1
ATOM 732 N N . ARG A 1 92 ? -3.160 -1.431 13.465 1.00 90.12 92 ARG A N 1
ATOM 733 C CA . ARG A 1 92 ? -3.986 -2.128 12.475 1.00 90.12 92 ARG A CA 1
ATOM 734 C C . ARG A 1 92 ? -3.892 -3.635 12.638 1.00 90.12 92 ARG A C 1
ATOM 736 O O . ARG A 1 92 ? -2.857 -4.178 12.998 1.00 90.12 92 ARG A O 1
ATOM 743 N N . ASN A 1 93 ? -4.983 -4.318 12.311 1.00 90.44 93 ASN A N 1
ATOM 744 C CA . ASN A 1 93 ? -5.019 -5.774 12.253 1.00 90.44 93 ASN A CA 1
ATOM 745 C C . ASN A 1 93 ? -4.789 -6.242 10.809 1.00 90.44 93 ASN A C 1
ATOM 747 O O . ASN A 1 93 ? -5.737 -6.613 10.120 1.00 90.44 93 ASN A O 1
ATOM 751 N N . ILE A 1 94 ? -3.542 -6.138 10.341 1.00 91.44 94 ILE A N 1
ATOM 752 C CA . ILE A 1 94 ? -3.129 -6.553 8.994 1.00 91.44 94 ILE A CA 1
ATOM 753 C C . ILE A 1 94 ? -2.194 -7.754 9.112 1.00 91.44 94 ILE A C 1
ATOM 755 O O . ILE A 1 94 ? -1.151 -7.682 9.768 1.00 91.44 94 ILE A O 1
ATOM 759 N N . TYR A 1 95 ? -2.538 -8.842 8.429 1.00 89.31 95 TYR A N 1
ATOM 760 C CA . TYR A 1 95 ? -1.625 -9.961 8.235 1.00 89.31 95 TYR A CA 1
ATOM 761 C C . TYR A 1 95 ? -0.592 -9.608 7.160 1.00 89.31 95 TYR A C 1
ATOM 763 O O . TYR A 1 95 ? -0.975 -9.173 6.073 1.00 89.31 95 TYR A O 1
ATOM 771 N N . HIS A 1 96 ? 0.702 -9.754 7.454 1.00 83.88 96 HIS A N 1
ATOM 772 C CA . HIS A 1 96 ? 1.737 -9.094 6.655 1.00 83.88 96 HIS A CA 1
ATOM 773 C C . HIS A 1 96 ? 2.993 -9.916 6.339 1.00 83.88 96 HIS A C 1
ATOM 775 O O . HIS A 1 96 ? 4.062 -9.368 6.093 1.00 83.88 96 HIS A O 1
ATOM 781 N N . GLU A 1 97 ? 2.878 -11.238 6.352 1.00 84.25 97 GLU A N 1
ATOM 782 C CA . GLU A 1 97 ? 3.987 -12.130 6.018 1.00 84.25 97 GLU A CA 1
ATOM 783 C C . GLU A 1 97 ? 4.050 -12.354 4.502 1.00 84.25 97 GLU A C 1
ATOM 785 O O . GLU A 1 97 ? 3.199 -13.054 3.953 1.00 84.25 97 GLU A O 1
ATOM 790 N N . TYR A 1 98 ? 5.031 -11.757 3.816 1.00 82.50 98 TYR A N 1
ATOM 791 C CA . TYR A 1 98 ? 5.061 -11.706 2.351 1.00 82.50 98 TYR A CA 1
ATOM 792 C C . TYR A 1 98 ? 4.913 -13.067 1.660 1.00 82.50 98 TYR A C 1
ATOM 794 O O . TYR A 1 98 ? 4.079 -13.182 0.766 1.00 82.50 98 TYR A O 1
ATOM 802 N N . SER A 1 99 ? 5.657 -14.097 2.078 1.00 82.75 99 SER A N 1
ATOM 803 C CA . SER A 1 99 ? 5.568 -15.447 1.494 1.00 82.75 99 SER A CA 1
ATOM 804 C C . SER A 1 99 ? 4.147 -16.003 1.561 1.00 82.75 99 SER A C 1
ATOM 806 O O . SER A 1 99 ? 3.596 -16.438 0.557 1.00 82.75 99 SER A O 1
ATOM 808 N N . VAL A 1 100 ? 3.516 -15.917 2.732 1.00 80.62 100 VAL A N 1
ATOM 809 C CA . VAL A 1 100 ? 2.155 -16.421 2.937 1.00 80.62 100 VAL A CA 1
ATOM 810 C C . VAL A 1 100 ? 1.136 -15.575 2.188 1.00 80.62 100 VAL A C 1
ATOM 812 O O . VAL A 1 100 ? 0.167 -16.104 1.641 1.00 80.62 100 VAL A O 1
ATOM 815 N N . VAL A 1 101 ? 1.332 -14.256 2.155 1.00 82.12 101 VAL A N 1
ATOM 816 C CA . VAL A 1 101 ? 0.470 -13.373 1.378 1.00 82.12 101 VAL A CA 1
ATOM 817 C C . VAL A 1 101 ? 0.561 -13.734 -0.099 1.00 82.12 101 VAL A C 1
ATOM 819 O O . VAL A 1 101 ? -0.485 -13.974 -0.689 1.00 82.12 101 VAL A O 1
ATOM 822 N N . ARG A 1 102 ? 1.764 -13.841 -0.673 1.00 84.06 102 ARG A N 1
ATOM 823 C CA . ARG A 1 102 ? 1.994 -14.246 -2.067 1.00 84.06 102 ARG A CA 1
ATOM 824 C C . ARG A 1 102 ? 1.313 -15.576 -2.383 1.00 84.06 102 ARG A C 1
ATOM 826 O O . ARG A 1 102 ? 0.521 -15.627 -3.3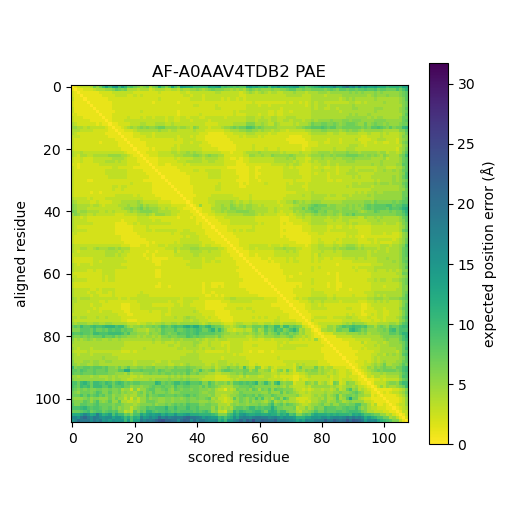19 1.00 84.06 102 ARG A O 1
ATOM 833 N N . ASP A 1 103 ? 1.500 -16.588 -1.536 1.00 85.50 103 ASP A N 1
ATOM 834 C CA . ASP A 1 103 ? 0.854 -17.893 -1.703 1.00 85.50 103 ASP A CA 1
ATOM 835 C C . ASP A 1 103 ? -0.679 -17.763 -1.759 1.00 85.50 103 ASP A C 1
ATOM 837 O O . ASP A 1 103 ? -1.338 -18.466 -2.518 1.00 85.50 103 ASP A O 1
ATOM 841 N N . CYS A 1 104 ? -1.285 -16.836 -1.003 1.00 79.06 104 CYS A N 1
ATOM 842 C CA . CYS A 1 104 ? -2.732 -16.596 -1.054 1.00 79.06 104 CYS A CA 1
ATOM 843 C C . CYS A 1 104 ? -3.221 -16.009 -2.388 1.00 79.06 104 CYS A C 1
ATOM 845 O O . CYS A 1 104 ? -4.419 -16.110 -2.667 1.00 79.06 104 CYS A O 1
ATOM 847 N N . PHE A 1 105 ? -2.351 -15.367 -3.172 1.00 78.00 105 PHE A N 1
ATOM 848 C CA . PHE A 1 105 ? -2.676 -14.867 -4.511 1.00 78.00 105 PHE A CA 1
ATOM 849 C C . PHE A 1 105 ? -2.546 -15.954 -5.583 1.00 78.00 105 PHE A C 1
ATOM 851 O O . PHE A 1 105 ? -3.317 -15.925 -6.535 1.00 78.00 105 PHE A O 1
ATOM 858 N N . ASP A 1 106 ? -1.682 -16.954 -5.392 1.00 70.00 106 ASP A N 1
ATOM 859 C CA . ASP A 1 106 ? -1.504 -18.068 -6.340 1.00 70.00 106 ASP A CA 1
ATOM 860 C C . ASP A 1 106 ? -2.729 -19.010 -6.429 1.00 70.00 106 ASP A C 1
ATOM 862 O O . ASP A 1 106 ? -2.812 -19.861 -7.317 1.00 70.00 106 ASP A O 1
ATOM 866 N N . PHE A 1 107 ? -3.707 -18.858 -5.527 1.00 56.78 107 PHE A N 1
ATOM 867 C CA . PHE A 1 107 ? -4.969 -19.614 -5.518 1.00 56.78 107 PHE A CA 1
ATOM 868 C C . PHE A 1 107 ? -6.182 -18.853 -6.093 1.00 56.78 107 PHE A C 1
ATOM 870 O O . PHE A 1 107 ? -7.295 -19.389 -6.040 1.00 56.78 107 PHE A O 1
ATOM 877 N N . VAL A 1 108 ? -6.008 -17.621 -6.592 1.00 52.56 108 VAL A N 1
ATOM 878 C CA . VAL A 1 108 ? -7.087 -16.753 -7.122 1.00 52.56 108 VAL A CA 1
ATOM 879 C C . VAL A 1 108 ? -7.032 -16.681 -8.643 1.00 52.56 108 VAL A C 1
ATOM 881 O O . VAL A 1 108 ? -8.118 -16.801 -9.256 1.00 52.56 108 VAL A O 1
#

Secondary structure (DSSP, 8-state):
--HHHHHHHHHH-TT--EEEESS-TT-BHHHHHHHHHH-TTTTTT--EEEESS-B--HHHHHHHHHH-TT--EEEETT-HHHHHHHHHHTT---B--HHHHHHHHTT-

pLDDT: mean 90.47, std 6.87, range [52.56, 96.0]

Nearest PDB structures (foldseek):
  4kxf-assembly8_P  TM=6.296E-01  e=2.306E-02  Mus musculus
  4kxf-assembly1_K  TM=6.439E-01  e=4.540E-02  Mus musculus
  3e4g-assembly1_A  TM=7.735E-01  e=1.828E+00  Bos taurus
  5cnm-assembly1_A  TM=3.823E-01  e=4.715E-01  Homo sapiens
  4q6b-assembly1_A  TM=3.229E-01  e=5.538E+00  Desulfitobacterium hafniense DCB-2

Organism: Caerostris extrusa (NCBI:txid172846)